Protein AF-A0A9P7VGE6-F1 (afdb_monomer_lite)

Foldseek 3Di:
DPDDQQKDKDFKKKKFFDDPPPDDDPVPDDGPQIWIDDRNDTGHDPPRDDPPVVPVVDPHDPPDCVVPPGDMDIDGPDMDMDGPVVVDPDDDDDDPD

pLDDT: mean 78.65, std 12.5, range [45.56, 94.12]

Structure (mmCIF, N/CA/C/O backbone):
data_AF-A0A9P7VGE6-F1
#
_entry.id   AF-A0A9P7VGE6-F1
#
loop_
_atom_site.group_PDB
_atom_site.id
_atom_site.type_symbol
_atom_site.label_atom_id
_atom_site.label_alt_id
_atom_site.label_comp_id
_atom_site.label_asym_id
_atom_site.label_entity_id
_atom_site.label_seq_id
_atom_site.pdbx_PDB_ins_code
_atom_site.Cartn_x
_atom_site.Cartn_y
_atom_site.Cartn_z
_atom_site.occupancy
_atom_site.B_iso_or_equiv
_atom_site.auth_seq_id
_atom_site.auth_comp_id
_atom_site.auth_asym_id
_atom_site.auth_atom_id
_atom_site.pdbx_PDB_model_num
ATOM 1 N N . MET A 1 1 ? 29.749 -7.670 -24.399 1.00 45.56 1 MET A N 1
ATOM 2 C CA . MET A 1 1 ? 28.791 -6.717 -23.806 1.00 45.56 1 MET A CA 1
ATOM 3 C C . MET A 1 1 ? 28.281 -7.379 -22.546 1.00 45.56 1 MET A C 1
ATOM 5 O O . MET A 1 1 ? 27.705 -8.448 -22.657 1.00 45.56 1 MET A O 1
ATOM 9 N N . THR A 1 2 ? 28.615 -6.857 -21.370 1.00 50.88 2 THR A N 1
ATOM 10 C CA . THR A 1 2 ? 27.982 -7.300 -20.126 1.00 50.88 2 THR A CA 1
ATOM 11 C C . THR A 1 2 ? 26.542 -6.806 -20.164 1.00 50.88 2 THR A C 1
ATOM 13 O O . THR A 1 2 ? 26.328 -5.592 -20.223 1.00 50.88 2 THR A O 1
ATOM 16 N N . ASP A 1 3 ? 25.580 -7.727 -20.228 1.00 63.06 3 ASP A N 1
ATOM 17 C CA . ASP A 1 3 ? 24.186 -7.393 -19.938 1.00 63.06 3 ASP A CA 1
ATOM 18 C C . ASP A 1 3 ? 24.159 -6.772 -18.542 1.00 63.06 3 ASP A C 1
ATOM 20 O O . ASP A 1 3 ? 24.698 -7.345 -17.591 1.00 63.06 3 ASP A O 1
ATOM 24 N N . LEU A 1 4 ? 23.625 -5.553 -18.438 1.00 74.19 4 LEU A N 1
ATOM 25 C CA . LEU A 1 4 ? 23.322 -4.987 -17.131 1.00 74.19 4 LEU A CA 1
ATOM 26 C C . LEU A 1 4 ? 22.273 -5.902 -16.498 1.00 74.19 4 LEU A C 1
ATOM 28 O O . LEU A 1 4 ? 21.297 -6.246 -17.164 1.00 74.19 4 LEU A O 1
ATOM 32 N N . A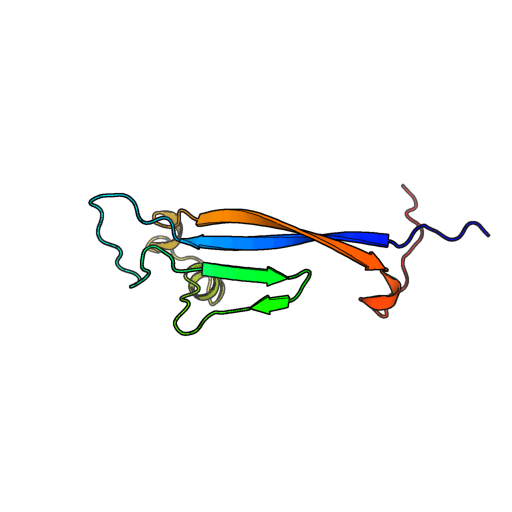SP A 1 5 ? 22.459 -6.277 -15.233 1.00 84.25 5 ASP A N 1
ATOM 33 C CA . ASP A 1 5 ? 21.347 -6.830 -14.468 1.00 84.25 5 ASP A CA 1
ATOM 34 C C . ASP A 1 5 ? 20.298 -5.719 -14.333 1.00 84.25 5 ASP A C 1
ATOM 36 O O . ASP A 1 5 ? 20.483 -4.748 -13.604 1.00 84.25 5 ASP A O 1
ATOM 40 N N . ASP A 1 6 ? 19.242 -5.826 -15.132 1.00 90.31 6 ASP A N 1
ATOM 41 C CA . ASP A 1 6 ? 18.124 -4.891 -15.220 1.00 90.31 6 ASP A CA 1
ATOM 42 C C . ASP A 1 6 ? 16.995 -5.278 -14.258 1.00 90.31 6 ASP A C 1
ATOM 44 O O . ASP A 1 6 ? 15.861 -4.809 -14.400 1.00 90.31 6 ASP A O 1
ATOM 48 N N . THR A 1 7 ? 17.275 -6.179 -13.313 1.00 92.62 7 THR A N 1
ATOM 49 C CA . THR A 1 7 ? 16.277 -6.655 -12.370 1.00 92.62 7 THR A CA 1
ATOM 50 C C . THR A 1 7 ? 16.219 -5.803 -11.110 1.00 92.62 7 THR A C 1
ATOM 52 O O . THR A 1 7 ? 17.227 -5.308 -10.611 1.00 92.62 7 THR A O 1
ATOM 55 N N . PHE A 1 8 ? 15.013 -5.641 -10.573 1.00 91.12 8 PHE A N 1
ATOM 56 C CA . PHE A 1 8 ? 14.767 -4.948 -9.311 1.00 91.12 8 PHE A CA 1
ATOM 57 C C . PHE A 1 8 ? 13.638 -5.631 -8.543 1.00 91.12 8 PHE A C 1
ATOM 59 O O . PHE A 1 8 ? 12.913 -6.466 -9.086 1.00 91.12 8 PHE A O 1
ATOM 66 N N . GLU A 1 9 ? 13.494 -5.294 -7.265 1.00 92.00 9 GLU A N 1
ATOM 67 C CA . GLU A 1 9 ? 12.491 -5.898 -6.394 1.00 92.00 9 GLU A CA 1
ATOM 68 C C . GLU A 1 9 ? 11.534 -4.850 -5.836 1.00 92.00 9 GLU A C 1
ATOM 70 O O . GLU A 1 9 ? 11.945 -3.761 -5.434 1.00 92.00 9 GLU A O 1
ATOM 75 N N . LEU A 1 10 ? 10.254 -5.210 -5.770 1.00 90.25 10 LEU A N 1
ATOM 76 C CA . LEU A 1 10 ? 9.244 -4.475 -5.019 1.00 90.25 10 LEU A CA 1
ATOM 77 C C . LEU A 1 10 ? 8.679 -5.378 -3.925 1.00 90.25 10 LEU A C 1
ATOM 79 O O . LEU A 1 10 ? 8.524 -6.588 -4.109 1.00 90.25 10 LEU A O 1
ATOM 83 N N . TYR A 1 11 ? 8.353 -4.779 -2.784 1.00 88.88 11 TYR A N 1
ATOM 84 C CA . TYR A 1 11 ? 7.624 -5.476 -1.735 1.00 88.88 11 TYR A CA 1
ATOM 85 C C . TYR A 1 11 ? 6.131 -5.453 -2.024 1.00 88.88 11 TYR A C 1
ATOM 87 O O . TYR A 1 11 ? 5.575 -4.401 -2.340 1.00 88.88 11 TYR A O 1
ATOM 95 N N . ASP A 1 12 ? 5.482 -6.587 -1.792 1.00 91.44 12 ASP A N 1
ATOM 96 C CA . ASP A 1 12 ? 4.044 -6.595 -1.581 1.00 91.44 12 ASP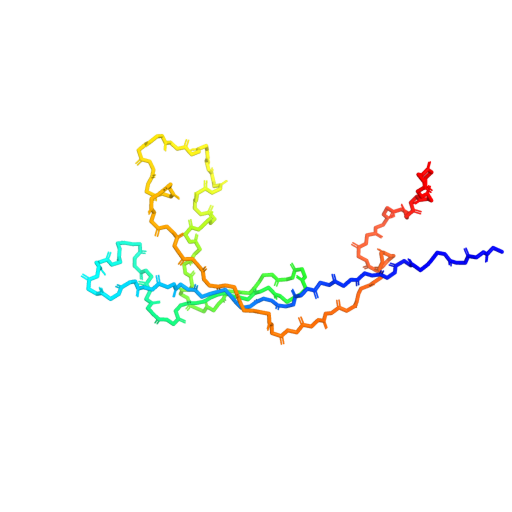 A CA 1
ATOM 97 C C . ASP A 1 12 ? 3.769 -6.052 -0.178 1.00 91.44 12 ASP A C 1
ATOM 99 O O . ASP A 1 12 ? 4.397 -6.470 0.803 1.00 91.44 12 ASP A O 1
ATOM 103 N N . LEU A 1 13 ? 2.855 -5.091 -0.086 1.00 90.38 13 LEU A N 1
ATOM 104 C CA . LEU A 1 13 ? 2.502 -4.415 1.152 1.00 90.38 13 LEU A CA 1
ATOM 105 C C . LEU A 1 13 ? 1.032 -4.643 1.464 1.00 90.38 13 LEU A C 1
ATOM 107 O O . LEU A 1 13 ? 0.165 -4.413 0.628 1.00 90.38 13 LEU A O 1
ATOM 111 N N . ARG A 1 14 ? 0.745 -5.007 2.707 1.00 89.88 14 ARG A N 1
ATOM 112 C CA . ARG A 1 14 ? -0.574 -4.858 3.311 1.00 89.88 14 ARG A CA 1
ATOM 113 C C . ARG A 1 14 ? -0.527 -3.654 4.239 1.00 89.88 14 ARG A C 1
ATOM 115 O O . ARG A 1 14 ? 0.321 -3.591 5.130 1.00 89.88 14 ARG A O 1
ATOM 122 N N . ILE A 1 15 ? -1.406 -2.692 3.994 1.00 86.81 15 ILE A N 1
ATOM 123 C CA . ILE A 1 15 ? -1.461 -1.435 4.736 1.00 86.81 15 ILE A CA 1
ATOM 124 C C . ILE A 1 15 ? -2.765 -1.423 5.511 1.00 86.81 15 ILE A C 1
ATOM 126 O O . ILE A 1 15 ? -3.833 -1.490 4.909 1.00 86.81 15 ILE A O 1
ATOM 130 N N . GLU A 1 16 ? -2.661 -1.375 6.833 1.00 86.25 16 GLU A N 1
ATOM 131 C CA . GLU A 1 16 ? -3.794 -1.471 7.754 1.00 86.25 16 GLU A CA 1
ATOM 132 C C . GLU A 1 16 ? -3.996 -0.148 8.486 1.00 86.25 16 GLU A C 1
ATOM 134 O O . GLU A 1 16 ? -3.027 0.533 8.852 1.00 86.25 16 GLU A O 1
ATOM 139 N N . VAL A 1 17 ? -5.260 0.192 8.725 1.00 80.69 17 VAL A N 1
ATOM 140 C CA . VAL A 1 17 ? -5.616 1.295 9.616 1.00 80.69 17 VAL A CA 1
ATOM 141 C C . VAL A 1 17 ? -5.359 0.858 11.056 1.00 80.69 17 VAL A C 1
ATOM 143 O O . VAL A 1 17 ? -5.839 -0.190 11.487 1.00 80.69 17 VAL A O 1
ATOM 146 N N . ILE A 1 18 ? -4.610 1.665 11.809 1.00 81.38 18 ILE A N 1
ATOM 147 C CA . ILE A 1 18 ? -4.510 1.503 13.260 1.00 81.38 18 ILE A CA 1
ATOM 148 C C . ILE A 1 18 ? -5.569 2.400 13.894 1.00 81.38 18 ILE A C 1
ATOM 150 O O . ILE A 1 18 ? -5.531 3.615 13.724 1.00 81.38 18 ILE A O 1
ATOM 154 N N . CYS A 1 19 ? -6.494 1.801 14.641 1.00 81.06 19 CYS A N 1
ATOM 155 C CA . CYS A 1 19 ? -7.468 2.528 15.449 1.00 81.06 19 CYS A CA 1
ATOM 156 C C . CYS A 1 19 ? -6.968 2.585 16.903 1.00 81.06 19 CYS A C 1
ATOM 158 O O . CYS A 1 19 ? -6.920 1.536 17.552 1.00 81.06 19 CYS A O 1
ATOM 160 N N . PRO A 1 20 ? -6.566 3.757 17.431 1.00 80.31 20 PRO A N 1
ATOM 161 C CA . PRO A 1 20 ? -6.138 3.870 18.820 1.00 80.31 20 PRO A CA 1
ATOM 162 C C . PRO A 1 20 ? -7.275 3.478 19.782 1.00 80.31 20 PRO A C 1
ATOM 164 O O . PRO A 1 20 ? -8.415 3.918 19.596 1.00 80.31 20 PRO A O 1
ATOM 167 N N . PRO A 1 21 ? -7.009 2.661 20.818 1.00 80.25 21 PRO A N 1
ATOM 168 C CA . PRO A 1 21 ? -8.037 2.272 21.776 1.00 80.25 21 PRO A CA 1
ATOM 169 C C . PRO A 1 21 ? -8.647 3.485 22.487 1.00 80.25 21 PRO A C 1
ATOM 171 O O . PRO A 1 21 ? -7.934 4.281 23.090 1.00 80.25 21 PRO A O 1
ATOM 174 N N . GLY A 1 22 ? -9.977 3.589 22.472 1.00 81.12 22 GLY A N 1
ATOM 175 C CA . GLY A 1 22 ? -10.710 4.643 23.181 1.00 81.12 22 GLY A CA 1
ATOM 176 C C . GLY A 1 22 ? -10.816 5.981 22.443 1.00 81.12 22 GLY A C 1
ATOM 177 O O . GLY A 1 22 ? -11.464 6.887 22.965 1.00 81.12 22 GLY A O 1
ATOM 178 N N . GLU A 1 23 ? -10.256 6.105 21.236 1.00 80.19 23 GLU A N 1
ATOM 179 C CA . GLU A 1 23 ? -10.378 7.311 20.411 1.00 80.19 23 GLU A CA 1
ATOM 180 C C . GLU A 1 23 ? -11.432 7.139 19.301 1.00 80.19 23 GLU A C 1
ATOM 182 O O . GLU A 1 23 ? -11.519 6.075 18.678 1.00 80.19 23 GLU A O 1
ATOM 187 N N . PRO A 1 24 ? -12.269 8.161 19.033 1.00 74.69 24 PRO A N 1
ATOM 188 C CA . PRO A 1 24 ? -13.265 8.087 17.971 1.00 74.69 24 PRO A CA 1
ATOM 189 C C . PRO A 1 24 ? -12.610 8.165 16.584 1.00 74.69 24 PRO A C 1
ATOM 191 O O . PRO A 1 24 ? -11.899 9.118 16.275 1.00 74.69 24 PRO A O 1
ATOM 194 N N . ILE A 1 25 ? -12.920 7.210 15.702 1.00 78.12 25 ILE A N 1
ATOM 195 C CA . ILE A 1 25 ? -12.469 7.241 14.303 1.00 78.12 25 ILE A CA 1
ATOM 196 C C . ILE A 1 25 ? -13.471 8.020 13.447 1.00 78.12 25 ILE A C 1
ATOM 198 O O . ILE A 1 25 ? -14.536 7.518 13.086 1.00 78.12 25 ILE A O 1
ATOM 202 N N . LEU A 1 26 ? -13.130 9.267 13.116 1.00 75.69 26 LEU A N 1
ATOM 203 C CA . LEU A 1 26 ? -14.041 10.200 12.439 1.00 75.69 26 LEU A CA 1
ATOM 204 C C . LEU A 1 26 ? -14.143 9.985 10.926 1.00 75.69 26 LEU A C 1
ATOM 206 O O . LEU A 1 26 ? -15.169 10.299 10.327 1.00 75.69 26 LEU A O 1
ATOM 210 N N . CYS A 1 27 ? -13.109 9.421 10.299 1.00 71.62 27 CYS A N 1
ATOM 211 C CA . CYS A 1 27 ? -13.117 9.133 8.864 1.00 71.62 27 CYS A CA 1
ATOM 212 C C . CYS A 1 27 ? -14.004 7.928 8.497 1.00 71.62 27 CYS A C 1
ATOM 214 O O . CYS A 1 27 ? -14.181 7.645 7.319 1.00 71.62 27 CYS A O 1
ATOM 216 N N . GLY A 1 28 ? -14.580 7.227 9.482 1.00 74.62 28 GLY A N 1
ATOM 217 C CA . GLY A 1 28 ? -15.405 6.037 9.266 1.00 74.62 28 GLY A CA 1
ATOM 218 C C . GLY A 1 28 ? -14.605 4.756 9.020 1.00 74.62 28 GLY A C 1
ATOM 219 O O . GLY A 1 28 ? -15.216 3.706 8.815 1.00 74.62 28 GLY A O 1
ATOM 220 N N . ALA A 1 29 ? -13.270 4.836 9.066 1.00 78.25 29 ALA A N 1
ATOM 221 C CA . ALA A 1 29 ? -12.408 3.665 9.057 1.00 78.25 29 ALA A CA 1
ATOM 222 C C . ALA A 1 29 ? -12.647 2.804 10.303 1.00 78.25 29 ALA A C 1
ATOM 224 O O . ALA A 1 29 ? -12.991 3.297 11.380 1.00 78.25 29 ALA A O 1
ATOM 225 N N . LYS A 1 30 ? -12.474 1.500 10.140 1.00 79.38 30 LYS A N 1
ATOM 226 C CA . LYS A 1 30 ? -12.688 0.501 11.181 1.00 79.38 30 LYS A CA 1
ATOM 227 C C . LYS A 1 30 ? -11.431 -0.325 11.364 1.00 79.38 30 LYS A C 1
ATOM 229 O O . LYS A 1 30 ? -10.637 -0.498 10.440 1.00 79.38 30 LYS A O 1
ATOM 234 N N . GLU A 1 31 ? -11.273 -0.871 12.562 1.00 81.81 31 GLU A N 1
ATOM 235 C CA . GLU A 1 31 ? -10.224 -1.850 12.806 1.00 81.81 31 GLU A CA 1
ATOM 236 C C . GLU A 1 31 ? -10.376 -3.021 11.826 1.00 81.81 31 GLU A C 1
ATOM 238 O O . GLU A 1 31 ? -11.474 -3.541 11.614 1.00 81.81 31 GLU A O 1
ATOM 243 N N . GLY A 1 32 ? -9.266 -3.400 11.199 1.00 80.25 32 GLY A N 1
ATOM 244 C CA . GLY A 1 32 ? -9.244 -4.413 10.151 1.00 80.25 32 GLY A CA 1
ATOM 245 C C . GLY A 1 32 ? -9.402 -3.871 8.730 1.00 80.25 32 GLY A C 1
ATOM 246 O O . GLY A 1 32 ? -9.131 -4.633 7.803 1.00 80.25 32 GLY A O 1
ATOM 247 N N . ASP A 1 33 ? -9.753 -2.594 8.527 1.00 85.00 33 ASP A N 1
ATOM 248 C CA . ASP A 1 33 ? -9.701 -1.973 7.200 1.00 85.00 33 ASP A CA 1
ATOM 249 C C . ASP A 1 33 ? -8.264 -1.970 6.670 1.00 85.00 33 ASP A C 1
ATOM 251 O O . ASP A 1 33 ? -7.299 -1.660 7.381 1.00 85.00 33 ASP A O 1
ATOM 255 N N . TYR A 1 34 ? -8.116 -2.323 5.394 1.00 86.94 34 TYR A N 1
ATOM 256 C CA . TYR A 1 34 ? -6.813 -2.431 4.759 1.00 86.94 34 TYR A CA 1
ATOM 257 C C . TYR A 1 34 ? -6.870 -2.165 3.259 1.00 86.94 34 TYR A C 1
ATOM 259 O O . TYR A 1 34 ? -7.927 -2.175 2.635 1.00 86.94 34 TYR A O 1
ATOM 267 N N . LEU A 1 35 ? -5.693 -2.007 2.671 1.00 89.00 35 LEU A N 1
ATOM 268 C CA . LEU A 1 35 ? -5.453 -2.111 1.236 1.00 89.00 35 LEU A CA 1
ATOM 269 C C . LEU A 1 35 ? -4.185 -2.929 0.991 1.00 89.00 35 LEU A C 1
ATOM 271 O O . LEU A 1 35 ? -3.377 -3.115 1.910 1.00 89.00 35 LEU A O 1
ATOM 275 N N . THR A 1 36 ? -4.001 -3.421 -0.234 1.00 90.69 36 THR A N 1
ATOM 276 C CA . THR A 1 36 ? -2.754 -4.087 -0.624 1.00 90.69 36 THR A CA 1
ATOM 277 C C . THR A 1 36 ? -2.102 -3.423 -1.828 1.00 90.69 36 THR A C 1
ATOM 279 O O . THR A 1 36 ? -2.776 -2.932 -2.733 1.00 90.69 36 THR A O 1
ATOM 282 N N . LEU A 1 37 ? -0.773 -3.405 -1.819 1.00 90.44 37 LEU A N 1
ATOM 283 C CA . LEU A 1 37 ? 0.070 -3.166 -2.982 1.00 90.44 37 LEU A CA 1
ATOM 284 C C . LEU A 1 37 ? 0.728 -4.495 -3.336 1.00 90.44 37 LEU A C 1
ATOM 286 O O . LEU A 1 37 ? 1.419 -5.076 -2.505 1.00 90.44 37 LEU A O 1
ATOM 290 N N . GLU A 1 38 ? 0.476 -4.993 -4.538 1.00 91.94 38 GLU A N 1
ATOM 291 C CA . GLU A 1 38 ? 1.080 -6.213 -5.071 1.00 91.94 38 GLU A CA 1
ATOM 292 C C . GLU A 1 38 ? 2.005 -5.829 -6.223 1.00 91.94 38 GLU A C 1
ATOM 294 O O . GLU A 1 38 ? 1.554 -5.594 -7.347 1.00 91.94 38 GLU A O 1
ATOM 299 N N . GLY A 1 39 ? 3.297 -5.693 -5.934 1.00 89.75 39 GLY A N 1
ATOM 300 C CA . GLY A 1 39 ? 4.230 -4.982 -6.796 1.00 89.75 39 GLY A CA 1
ATOM 301 C C . GLY A 1 39 ? 3.763 -3.544 -7.020 1.00 89.75 39 GLY A C 1
ATOM 302 O O . GLY A 1 39 ? 3.740 -2.740 -6.092 1.00 89.75 39 GLY A O 1
ATOM 303 N N . GLU A 1 40 ? 3.364 -3.231 -8.251 1.00 86.62 40 GLU A N 1
ATOM 304 C CA . GLU A 1 40 ? 2.851 -1.911 -8.646 1.00 86.62 40 GLU A CA 1
ATOM 305 C C . GLU A 1 40 ? 1.318 -1.781 -8.578 1.00 86.62 40 GLU A C 1
ATOM 307 O O . GLU A 1 40 ? 0.772 -0.693 -8.762 1.00 86.62 40 GLU A O 1
ATOM 312 N N . LEU A 1 41 ? 0.598 -2.876 -8.314 1.00 89.06 41 LEU A N 1
ATOM 313 C CA . LEU A 1 41 ? -0.861 -2.895 -8.375 1.00 89.06 41 LEU A CA 1
ATOM 314 C C . LEU A 1 41 ? -1.492 -2.572 -7.020 1.00 89.06 41 LEU A C 1
ATOM 316 O O . LEU A 1 41 ? -1.325 -3.313 -6.052 1.00 89.06 41 LEU A O 1
ATOM 320 N N . LEU A 1 42 ? -2.298 -1.511 -6.977 1.00 89.31 42 LEU A N 1
ATOM 321 C CA . LEU A 1 42 ? -3.159 -1.189 -5.838 1.00 89.31 42 LEU A CA 1
ATOM 322 C C . LEU A 1 42 ? -4.448 -2.017 -5.881 1.00 89.31 42 LEU A C 1
ATOM 324 O O . LEU A 1 42 ? -5.197 -1.957 -6.858 1.00 89.31 42 LEU A O 1
ATOM 328 N N . ARG A 1 43 ? -4.749 -2.738 -4.796 1.00 88.06 43 ARG A N 1
ATOM 329 C CA . ARG A 1 43 ? -6.036 -3.415 -4.599 1.00 88.06 43 ARG A CA 1
ATOM 330 C C . ARG A 1 43 ? -6.766 -2.875 -3.383 1.00 88.06 43 ARG A C 1
ATOM 332 O O . ARG A 1 43 ? -6.211 -2.780 -2.287 1.00 88.06 43 ARG A O 1
ATOM 339 N N . LEU A 1 44 ? -8.044 -2.578 -3.592 1.00 86.31 44 LEU A N 1
ATOM 340 C CA . LEU A 1 44 ? -8.953 -2.097 -2.561 1.00 86.31 44 LEU A CA 1
ATOM 341 C C . LEU A 1 44 ? -9.964 -3.198 -2.243 1.00 86.31 44 LEU A C 1
ATOM 343 O O . LEU A 1 44 ? -10.691 -3.613 -3.151 1.00 86.31 44 LEU A O 1
ATOM 347 N N . PRO A 1 45 ? -10.035 -3.693 -0.997 1.00 81.56 45 PRO A N 1
ATOM 348 C CA . PRO A 1 45 ? -11.164 -4.512 -0.600 1.00 81.56 45 PRO A CA 1
ATOM 349 C C . PRO A 1 45 ? -12.457 -3.673 -0.622 1.00 81.56 45 PRO A C 1
ATOM 351 O O . PRO A 1 45 ? -12.408 -2.438 -0.565 1.00 81.56 45 PRO A O 1
ATOM 354 N N . PRO A 1 46 ? -13.632 -4.317 -0.717 1.00 79.62 46 PRO A N 1
ATOM 355 C CA . PRO A 1 46 ? -14.906 -3.611 -0.678 1.00 79.62 46 PRO A CA 1
ATOM 356 C C . PRO A 1 46 ? -15.017 -2.719 0.563 1.00 79.62 46 PRO A C 1
ATOM 358 O O . PRO A 1 46 ? -14.814 -3.182 1.681 1.00 79.62 46 PRO A O 1
ATOM 361 N N . GLY A 1 47 ? -15.348 -1.443 0.359 1.00 68.12 47 GLY A N 1
ATOM 362 C CA . GLY A 1 47 ? -15.502 -0.476 1.449 1.00 68.12 47 GLY A CA 1
ATOM 363 C C . GLY A 1 47 ? -14.196 0.107 1.998 1.00 68.12 47 GLY A C 1
ATOM 364 O O . GLY A 1 47 ? -14.264 0.898 2.933 1.00 68.12 47 GLY A O 1
ATOM 365 N N . ALA A 1 48 ? -13.033 -0.220 1.421 1.00 70.38 48 ALA A N 1
ATOM 366 C CA 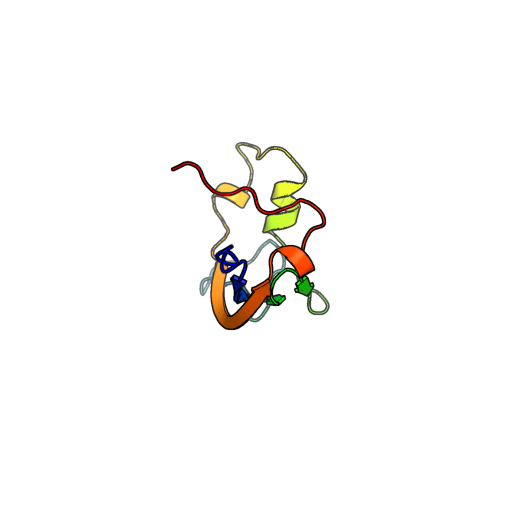. ALA A 1 48 ? -11.768 0.376 1.834 1.00 70.38 48 ALA A CA 1
ATOM 367 C C . ALA A 1 48 ? -11.764 1.889 1.606 1.00 70.38 48 ALA A C 1
ATOM 369 O O . ALA A 1 48 ? -11.892 2.372 0.476 1.00 70.38 48 ALA A O 1
ATOM 370 N N . LEU A 1 49 ? -11.567 2.638 2.686 1.00 62.94 49 LEU A N 1
ATOM 371 C CA . LEU A 1 49 ? -11.337 4.069 2.623 1.00 62.94 49 LEU A CA 1
ATOM 372 C C . LEU A 1 49 ? -9.838 4.325 2.455 1.00 62.94 49 LEU A C 1
ATOM 374 O O . LEU A 1 49 ? -9.027 3.793 3.209 1.00 62.94 49 LEU A O 1
ATOM 378 N N . LEU A 1 50 ? -9.461 5.170 1.494 1.00 65.25 50 LEU A N 1
ATOM 379 C CA . LEU A 1 50 ? -8.092 5.674 1.359 1.00 65.25 50 LEU A CA 1
ATOM 380 C C . LEU A 1 50 ? -8.009 7.100 1.912 1.00 65.25 50 LEU A C 1
ATOM 382 O O . LEU A 1 50 ? -8.060 8.058 1.134 1.00 65.25 50 LEU A O 1
ATOM 386 N N . PRO A 1 51 ? -7.859 7.272 3.242 1.00 59.59 51 PRO A N 1
ATOM 387 C CA . PRO A 1 51 ? -7.740 8.599 3.838 1.00 59.59 51 PRO A CA 1
ATOM 388 C C . PRO A 1 51 ? -6.576 9.396 3.223 1.00 59.59 51 PRO A C 1
ATOM 390 O O . PRO A 1 51 ? -6.709 10.587 2.955 1.00 59.59 51 PRO A O 1
ATOM 393 N N . LEU A 1 52 ? -5.472 8.728 2.861 1.00 57.06 52 LEU A N 1
ATOM 394 C CA . LEU A 1 52 ? -4.325 9.380 2.220 1.00 57.06 52 LEU A CA 1
ATOM 395 C C . LEU A 1 52 ? -4.581 9.852 0.777 1.00 57.06 52 LEU A C 1
ATOM 397 O O . LEU A 1 52 ? -3.971 10.839 0.368 1.00 57.06 52 LEU A O 1
ATOM 401 N N . LEU A 1 53 ? -5.455 9.204 -0.009 1.00 59.66 53 LEU A N 1
ATOM 402 C CA . LEU A 1 53 ? -5.730 9.684 -1.376 1.00 59.66 53 LEU A CA 1
ATOM 403 C C . LEU A 1 53 ? -6.579 10.945 -1.363 1.00 59.66 53 LEU A C 1
ATOM 405 O O . LEU A 1 53 ? -6.309 11.845 -2.152 1.00 59.66 53 LEU A O 1
ATOM 409 N N . ALA A 1 54 ? -7.544 11.044 -0.446 1.00 61.47 54 ALA A N 1
ATOM 410 C CA . ALA A 1 54 ? -8.332 12.262 -0.274 1.00 61.47 54 ALA A CA 1
ATOM 411 C C . ALA A 1 54 ? -7.424 13.476 0.006 1.00 61.47 54 ALA A C 1
ATOM 413 O O . ALA A 1 54 ? -7.610 14.544 -0.575 1.00 61.47 54 ALA A O 1
ATOM 414 N N . ALA A 1 55 ? -6.367 13.292 0.802 1.00 58.19 55 ALA A N 1
ATOM 415 C CA . ALA A 1 55 ? -5.368 14.330 1.056 1.00 58.19 55 ALA A CA 1
ATOM 416 C C . ALA A 1 55 ? -4.542 14.722 -0.171 1.00 58.19 55 ALA A C 1
ATOM 418 O O . ALA A 1 55 ? -4.093 15.859 -0.269 1.00 58.19 55 ALA A O 1
ATOM 419 N N . LYS A 1 56 ? -4.326 13.793 -1.109 1.00 56.16 56 LYS A N 1
ATOM 420 C CA . LYS A 1 56 ? -3.563 14.034 -2.343 1.00 56.16 56 LYS A CA 1
ATOM 421 C C . LYS A 1 56 ? -4.397 14.651 -3.468 1.00 56.16 56 LYS A C 1
ATOM 423 O O . LYS A 1 56 ? -3.823 15.045 -4.477 1.00 56.16 56 LYS A O 1
ATOM 428 N N . GLN A 1 57 ? -5.714 14.790 -3.300 1.00 62.34 57 GLN A N 1
ATOM 429 C CA . GLN A 1 57 ? -6.581 15.467 -4.275 1.00 62.34 57 GLN A CA 1
ATOM 430 C C . GLN A 1 57 ? -6.434 16.996 -4.261 1.00 62.34 57 GLN A C 1
ATOM 432 O O . GLN A 1 57 ? -6.896 17.661 -5.186 1.00 62.34 57 GLN A O 1
ATOM 437 N N . ARG A 1 58 ? -5.804 17.571 -3.228 1.00 69.75 58 ARG A N 1
ATOM 438 C CA . ARG A 1 58 ? -5.603 19.018 -3.099 1.00 69.75 58 ARG A CA 1
ATOM 439 C C . ARG A 1 58 ? -4.318 19.357 -2.348 1.00 69.75 58 ARG A C 1
ATOM 441 O O . ARG A 1 58 ? -3.678 18.497 -1.757 1.00 69.75 58 ARG A O 1
ATOM 448 N N . ILE A 1 59 ? -3.971 20.641 -2.341 1.00 75.50 59 ILE A N 1
ATOM 449 C CA . ILE A 1 59 ? -2.951 21.184 -1.439 1.00 75.50 59 ILE A CA 1
ATOM 450 C C . ILE A 1 59 ? -3.423 20.983 0.011 1.00 75.50 59 ILE A C 1
ATOM 452 O O . ILE A 1 59 ? -4.588 21.246 0.341 1.00 75.50 59 ILE A O 1
ATOM 456 N N . THR A 1 60 ? -2.522 20.500 0.870 1.00 63.28 60 THR A N 1
ATOM 457 C CA . THR A 1 60 ? -2.773 20.333 2.306 1.00 63.28 60 THR A CA 1
ATOM 458 C C . THR A 1 60 ? -3.047 21.696 2.939 1.00 63.28 60 THR A C 1
ATOM 460 O O . THR A 1 60 ? -2.255 22.627 2.799 1.00 63.28 60 THR A O 1
ATOM 463 N N . HIS A 1 61 ? -4.186 21.824 3.614 1.00 77.69 61 HIS A N 1
ATOM 464 C CA . HIS A 1 61 ? -4.602 23.065 4.263 1.00 77.69 61 HIS A CA 1
ATOM 465 C C . HIS A 1 61 ? -4.098 23.086 5.722 1.00 77.69 61 HIS A C 1
ATOM 467 O O . HIS A 1 61 ? -4.033 22.029 6.341 1.00 77.69 61 HIS A O 1
ATOM 473 N N . PRO A 1 62 ? -3.783 24.245 6.330 1.00 77.88 62 PRO A N 1
ATOM 474 C CA . PRO A 1 62 ? -3.347 24.297 7.734 1.00 77.88 62 PRO A CA 1
ATOM 475 C C . PRO A 1 62 ? -4.349 23.711 8.744 1.00 77.88 62 PRO A C 1
ATOM 477 O O . PRO A 1 62 ? -3.957 23.240 9.802 1.00 77.88 62 PRO A O 1
ATOM 480 N N . ASN A 1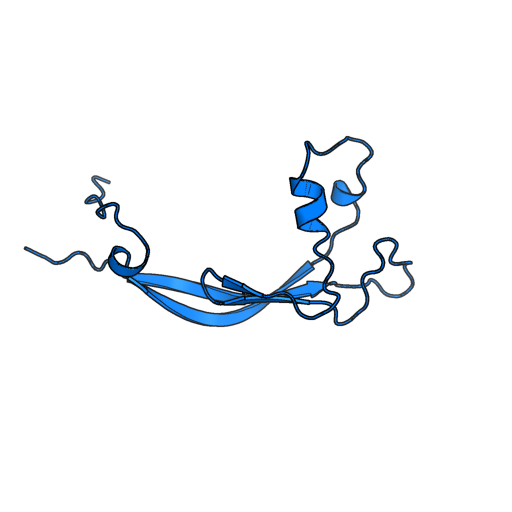 63 ? -5.638 23.709 8.397 1.00 79.31 63 ASN A N 1
ATOM 481 C CA . ASN A 1 63 ? -6.721 23.144 9.220 1.00 79.31 63 ASN A CA 1
ATOM 482 C C . ASN A 1 63 ? -7.051 21.682 8.863 1.00 79.31 63 ASN A C 1
ATOM 484 O O . ASN A 1 63 ? -8.163 21.222 9.107 1.00 79.31 63 ASN A O 1
ATOM 488 N N . ASP A 1 64 ? -6.147 20.989 8.177 1.00 74.00 64 ASP A N 1
ATOM 489 C CA . ASP A 1 64 ? -6.385 19.642 7.673 1.00 74.00 64 ASP A CA 1
ATOM 490 C C . ASP A 1 64 ? -5.997 18.584 8.709 1.00 74.00 64 ASP A C 1
ATOM 492 O O . ASP A 1 64 ? -4.841 18.509 9.133 1.00 74.00 64 ASP A O 1
ATOM 496 N N . TRP A 1 65 ? -6.956 17.724 9.052 1.00 72.62 65 TRP A N 1
ATOM 497 C CA . TRP A 1 65 ? -6.792 16.591 9.972 1.00 72.62 65 TRP A CA 1
ATOM 498 C C . TRP A 1 65 ? -5.723 15.596 9.492 1.00 72.62 65 TRP A C 1
ATOM 500 O O . TRP A 1 65 ? -5.120 14.869 10.275 1.00 72.62 65 TRP A O 1
ATOM 510 N N . MET A 1 66 ? -5.410 15.611 8.193 1.00 66.19 66 MET A N 1
ATOM 511 C CA . MET A 1 66 ? -4.345 14.806 7.591 1.00 66.19 66 MET A CA 1
ATOM 512 C C . MET A 1 66 ? -2.965 15.018 8.230 1.00 66.19 66 MET A C 1
ATOM 514 O O . MET A 1 66 ? -2.112 14.140 8.121 1.00 66.19 66 MET A O 1
ATOM 518 N N . SER A 1 67 ? -2.734 16.165 8.877 1.00 64.94 67 SER A N 1
ATOM 519 C CA . SER A 1 67 ? -1.469 16.468 9.565 1.00 64.94 67 SER A CA 1
ATOM 520 C C . SER A 1 67 ? -1.428 15.948 11.008 1.00 64.94 67 SER A C 1
ATOM 522 O O . SER A 1 67 ? -0.368 15.991 11.630 1.00 64.94 67 SER A O 1
ATOM 524 N N . THR A 1 68 ? -2.561 15.485 11.545 1.00 68.12 68 THR A N 1
ATOM 525 C CA . THR A 1 68 ? -2.729 15.135 12.964 1.00 68.12 68 THR A CA 1
ATOM 526 C C . THR A 1 68 ? -3.167 13.685 13.199 1.00 68.12 68 THR A C 1
ATOM 528 O O . THR A 1 68 ? -2.806 13.127 14.229 1.00 68.12 68 THR A O 1
ATOM 531 N N . ASP A 1 69 ? -3.863 13.046 12.249 1.00 64.06 69 ASP A N 1
ATOM 532 C CA . ASP A 1 69 ? -4.715 11.882 12.572 1.00 64.06 69 ASP A CA 1
ATOM 533 C C . ASP A 1 69 ? -4.311 10.536 11.929 1.00 64.06 69 ASP A C 1
ATOM 535 O O . ASP A 1 69 ? -4.968 9.524 12.166 1.00 64.06 69 ASP A O 1
ATOM 539 N N . ALA A 1 70 ? -3.268 10.452 11.098 1.00 61.81 70 ALA A N 1
ATOM 540 C CA . ALA A 1 70 ? -2.999 9.214 10.351 1.00 61.81 70 ALA A CA 1
ATOM 541 C C . ALA A 1 70 ? -1.867 8.358 10.951 1.00 61.81 70 ALA A C 1
ATOM 543 O O . ALA A 1 70 ? -0.688 8.613 10.701 1.00 61.81 70 ALA A O 1
ATOM 544 N N . VAL A 1 71 ? -2.227 7.270 11.646 1.00 69.62 71 VAL A N 1
ATOM 545 C CA . VAL A 1 71 ? -1.311 6.162 11.976 1.00 69.62 71 VAL A CA 1
ATOM 546 C C . VAL A 1 71 ? -1.651 4.954 11.097 1.00 69.62 71 VAL A C 1
ATOM 548 O O . VAL A 1 71 ? -2.705 4.337 11.235 1.00 69.62 71 VAL A O 1
ATOM 551 N N . LEU A 1 72 ? -0.754 4.613 10.171 1.00 77.19 72 LEU A N 1
ATOM 552 C CA . LEU A 1 72 ? -0.877 3.429 9.316 1.00 77.19 72 LEU A CA 1
ATOM 553 C C . LEU A 1 72 ? 0.187 2.400 9.669 1.00 77.19 72 LEU A C 1
ATOM 555 O O . LEU A 1 72 ? 1.340 2.745 9.939 1.00 77.19 72 LEU A O 1
ATOM 559 N N . LYS A 1 73 ? -0.187 1.123 9.590 1.00 80.88 73 LYS A N 1
ATOM 560 C CA . LYS A 1 73 ? 0.752 0.010 9.706 1.00 80.88 73 LYS A CA 1
ATOM 561 C C . LYS A 1 73 ? 1.078 -0.542 8.330 1.00 80.88 73 LYS A C 1
ATOM 563 O O . LYS A 1 73 ? 0.179 -0.929 7.591 1.00 80.88 73 LYS A O 1
ATOM 568 N N . PHE A 1 74 ? 2.366 -0.648 8.024 1.00 84.81 74 PHE A N 1
ATOM 569 C CA . PHE A 1 74 ? 2.857 -1.291 6.808 1.00 84.81 74 PHE A CA 1
ATOM 570 C C . PHE A 1 74 ? 3.387 -2.682 7.150 1.00 84.81 74 PHE A C 1
ATOM 572 O O . PHE A 1 74 ? 4.301 -2.821 7.964 1.00 84.81 74 PHE A O 1
ATOM 579 N N . VAL A 1 75 ? 2.831 -3.714 6.519 1.00 88.00 75 VAL A N 1
ATOM 580 C CA . VAL A 1 75 ? 3.289 -5.101 6.642 1.00 88.00 75 VAL A CA 1
ATOM 581 C C . VAL A 1 75 ? 3.792 -5.567 5.282 1.00 88.00 75 VAL A C 1
ATOM 583 O O . VAL A 1 75 ? 3.044 -5.544 4.308 1.00 88.00 75 VAL A O 1
ATOM 586 N N . ARG A 1 76 ? 5.055 -6.001 5.206 1.00 91.50 76 ARG A N 1
ATOM 587 C CA . ARG A 1 76 ? 5.599 -6.653 4.004 1.00 91.50 76 ARG A CA 1
ATOM 588 C C . ARG A 1 76 ? 5.084 -8.087 3.953 1.00 91.50 76 ARG A C 1
ATOM 590 O O . ARG A 1 76 ? 5.319 -8.844 4.891 1.00 91.50 76 ARG A O 1
ATOM 597 N N . THR A 1 77 ? 4.387 -8.450 2.884 1.00 93.25 77 THR A N 1
ATOM 598 C CA . THR A 1 77 ? 3.766 -9.775 2.717 1.00 93.25 77 THR A CA 1
ATOM 599 C C . THR A 1 77 ? 4.481 -10.644 1.686 1.00 93.25 77 THR A C 1
ATOM 601 O O . THR A 1 77 ? 4.277 -11.855 1.672 1.00 93.25 77 THR A O 1
ATOM 604 N N . GLY A 1 78 ? 5.342 -10.056 0.853 1.00 91.62 78 GLY A N 1
ATOM 605 C CA . GLY A 1 78 ? 6.109 -10.770 -0.163 1.00 91.62 78 GLY A CA 1
ATOM 606 C C . GLY A 1 78 ? 7.131 -9.883 -0.870 1.00 91.62 78 GLY A C 1
ATOM 607 O O . GLY A 1 78 ? 7.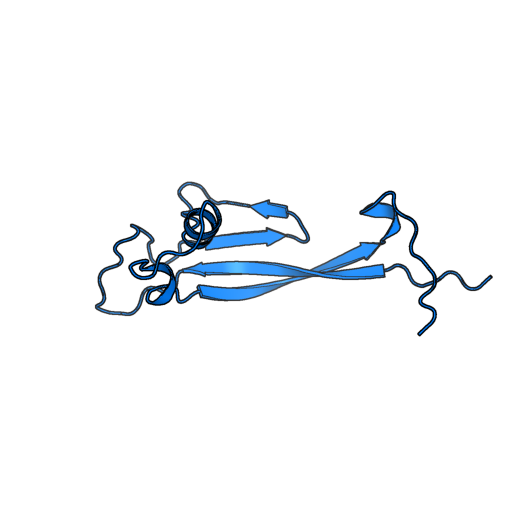178 -8.673 -0.645 1.00 91.62 78 GLY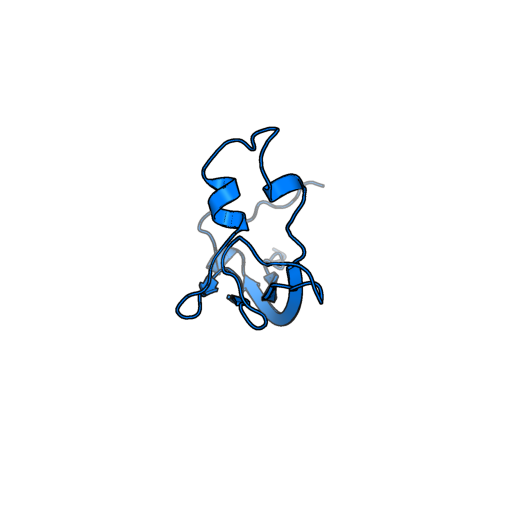 A O 1
ATOM 608 N N . VAL A 1 79 ? 7.946 -10.503 -1.723 1.00 93.06 79 VAL A N 1
ATOM 609 C CA . VAL A 1 79 ? 8.908 -9.838 -2.613 1.00 93.06 79 VAL A CA 1
ATOM 610 C C . VAL A 1 79 ? 8.626 -10.289 -4.038 1.00 93.06 79 VAL A C 1
ATOM 612 O O . VAL A 1 79 ? 8.477 -11.485 -4.291 1.00 93.06 79 VAL A O 1
ATOM 615 N N . ARG A 1 80 ? 8.565 -9.337 -4.966 1.00 91.38 80 ARG A N 1
ATOM 616 C CA . ARG A 1 80 ? 8.420 -9.591 -6.398 1.00 91.38 80 ARG A CA 1
ATOM 617 C C . ARG A 1 80 ? 9.634 -9.064 -7.128 1.00 91.38 80 ARG A C 1
ATOM 619 O O . ARG A 1 80 ? 10.011 -7.912 -6.938 1.00 91.38 80 ARG A O 1
ATOM 626 N N . LYS A 1 81 ? 10.201 -9.906 -7.986 1.00 94.12 81 LYS A N 1
ATOM 627 C CA . LYS A 1 81 ? 11.286 -9.535 -8.885 1.00 94.12 81 LYS A CA 1
ATOM 628 C C . LYS A 1 81 ? 10.706 -9.093 -10.226 1.00 94.12 81 LYS A C 1
ATOM 630 O O . LYS A 1 81 ? 9.900 -9.811 -10.812 1.00 94.12 81 LYS A O 1
ATOM 635 N N . PHE A 1 82 ? 11.142 -7.935 -10.692 1.00 92.06 82 PHE A N 1
ATOM 636 C CA . PHE A 1 82 ? 10.794 -7.336 -11.974 1.00 92.06 82 PHE A CA 1
ATOM 637 C C . PHE A 1 82 ? 12.046 -7.190 -12.832 1.00 92.06 82 PHE A C 1
ATOM 639 O O . PHE A 1 82 ? 13.167 -7.231 -12.320 1.00 92.06 82 PHE A O 1
ATOM 646 N N . ARG A 1 83 ? 11.847 -7.002 -14.136 1.00 92.06 83 ARG A N 1
ATOM 647 C CA . ARG A 1 83 ? 12.880 -6.551 -15.071 1.00 92.06 83 ARG A CA 1
ATOM 648 C C . ARG A 1 83 ? 12.463 -5.197 -15.619 1.00 92.06 83 ARG A C 1
ATOM 650 O O . ARG A 1 83 ? 11.299 -5.017 -15.968 1.00 92.06 83 ARG A O 1
ATOM 657 N N . HIS A 1 84 ? 13.403 -4.266 -15.731 1.00 91.19 84 HIS A N 1
ATOM 658 C CA . HIS A 1 84 ? 13.153 -2.923 -16.261 1.00 91.19 84 HIS A CA 1
ATOM 659 C C . HIS A 1 84 ? 12.480 -2.965 -17.638 1.00 91.19 84 HIS A C 1
ATOM 661 O O . HIS A 1 84 ? 11.488 -2.271 -17.860 1.00 91.19 84 HIS A O 1
ATOM 667 N N . ALA A 1 85 ? 12.972 -3.833 -18.527 1.00 92.06 85 ALA A N 1
ATOM 668 C CA . ALA A 1 85 ? 12.437 -3.997 -19.878 1.00 92.06 85 ALA A CA 1
ATOM 669 C C . ALA A 1 85 ? 10.980 -4.499 -19.920 1.00 92.06 85 ALA A C 1
ATOM 671 O O . ALA A 1 85 ? 10.290 -4.262 -20.909 1.00 92.06 85 ALA A O 1
ATOM 672 N N . ASP A 1 86 ? 10.505 -5.157 -18.857 1.00 92.06 86 ASP A N 1
ATOM 673 C CA . ASP A 1 86 ? 9.128 -5.658 -18.768 1.00 92.06 86 ASP A CA 1
ATOM 674 C C . ASP A 1 86 ? 8.159 -4.585 -18.239 1.00 92.06 86 ASP A C 1
ATOM 676 O O . ASP A 1 86 ? 6.953 -4.678 -18.456 1.00 92.06 86 ASP A O 1
ATOM 680 N N . THR A 1 87 ? 8.673 -3.562 -17.546 1.00 89.25 87 THR A N 1
ATOM 681 C CA . THR A 1 87 ? 7.862 -2.543 -16.853 1.00 89.25 87 THR A CA 1
ATOM 682 C C . THR A 1 87 ? 7.857 -1.178 -17.540 1.00 89.25 87 THR A C 1
ATOM 684 O O . THR A 1 87 ? 7.048 -0.317 -17.204 1.00 89.25 87 THR A O 1
ATOM 687 N N . THR A 1 88 ? 8.760 -0.932 -18.494 1.00 88.44 88 THR A N 1
ATOM 688 C CA . THR A 1 88 ? 8.819 0.340 -19.227 1.00 88.44 88 THR A CA 1
ATOM 689 C C . THR A 1 88 ? 9.443 0.189 -20.611 1.00 88.44 88 THR A C 1
ATOM 691 O O . THR A 1 88 ? 10.298 -0.658 -20.847 1.00 88.44 88 THR A O 1
ATOM 694 N N . VAL A 1 89 ? 9.037 1.066 -21.532 1.00 90.94 89 VAL A N 1
ATOM 695 C CA . VAL A 1 89 ? 9.611 1.171 -22.884 1.00 90.94 89 VAL A CA 1
ATOM 696 C C . VAL A 1 89 ? 10.859 2.057 -22.939 1.00 90.94 89 VAL A C 1
ATOM 698 O O . VAL A 1 89 ? 11.534 2.108 -23.966 1.00 90.94 89 VAL A O 1
ATOM 701 N N . VAL A 1 90 ? 11.160 2.788 -21.862 1.00 90.44 90 VAL A N 1
ATOM 702 C CA . VAL A 1 90 ? 12.344 3.654 -21.785 1.00 90.44 90 VAL A CA 1
ATOM 703 C C . VAL A 1 90 ? 13.570 2.782 -21.507 1.00 90.44 90 VAL A C 1
ATOM 705 O O . VAL A 1 90 ? 13.557 2.069 -20.508 1.00 90.44 90 VAL A O 1
ATOM 708 N N . PRO A 1 91 ? 14.634 2.818 -22.328 1.00 85.56 91 PRO A N 1
ATOM 709 C CA . PRO A 1 91 ? 15.830 2.014 -22.088 1.00 85.56 91 PRO A CA 1
ATOM 710 C C . PRO A 1 91 ? 16.513 2.364 -20.764 1.00 85.56 91 PRO A C 1
ATOM 712 O O . PRO A 1 91 ? 16.551 3.526 -20.364 1.00 85.56 91 PRO A O 1
ATOM 715 N N . LEU A 1 92 ? 17.093 1.362 -20.103 1.00 84.00 92 LEU A N 1
ATOM 716 C CA . LEU A 1 92 ? 17.932 1.589 -18.931 1.00 84.00 92 LEU A CA 1
ATOM 717 C C . LEU A 1 92 ? 19.261 2.210 -19.388 1.00 84.00 92 LEU A C 1
ATOM 719 O O . LEU A 1 92 ? 20.076 1.547 -20.035 1.00 84.00 92 LEU A O 1
ATOM 723 N N . GLU A 1 93 ? 19.473 3.492 -19.089 1.00 82.69 93 GLU A N 1
ATOM 724 C CA . GLU A 1 93 ? 20.759 4.138 -19.347 1.00 82.69 93 GLU A CA 1
ATOM 725 C C . GLU A 1 93 ? 21.841 3.519 -18.455 1.00 82.69 93 GLU A C 1
ATOM 727 O O . GLU A 1 93 ? 21.622 3.219 -17.279 1.00 82.69 93 GLU A O 1
ATOM 732 N N . LYS A 1 94 ? 23.045 3.335 -19.004 1.00 65.44 94 LYS A N 1
ATOM 733 C CA . LYS A 1 94 ? 24.199 2.973 -18.180 1.00 65.44 94 LYS A CA 1
ATOM 734 C C . LYS A 1 94 ? 24.514 4.151 -17.267 1.00 65.44 94 LYS A C 1
ATOM 736 O O . LYS A 1 94 ? 24.968 5.183 -17.750 1.00 65.44 94 LYS A O 1
ATOM 741 N N . SER A 1 95 ? 24.283 3.975 -15.968 1.00 54.47 95 SER A N 1
ATOM 742 C CA . SER A 1 95 ? 24.728 4.914 -14.938 1.00 54.47 95 SER A CA 1
ATOM 743 C C . SER A 1 95 ? 26.206 5.261 -15.157 1.00 54.47 95 SER A C 1
ATOM 745 O O . SER A 1 95 ? 27.052 4.369 -15.178 1.00 54.47 95 SER A O 1
ATOM 747 N N . ILE A 1 96 ? 26.497 6.550 -15.344 1.00 47.66 96 ILE A N 1
ATOM 748 C CA . ILE A 1 96 ? 27.853 7.121 -15.444 1.00 47.66 96 ILE A CA 1
ATOM 749 C C . ILE A 1 96 ? 28.341 7.662 -14.088 1.00 47.66 96 ILE A C 1
ATOM 751 O O . ILE A 1 96 ? 29.108 8.624 -14.043 1.00 47.66 96 ILE A O 1
ATOM 755 N N . TYR A 1 97 ? 27.862 7.067 -12.995 1.00 47.06 97 TYR A N 1
ATOM 756 C CA . TYR A 1 97 ? 28.343 7.321 -11.636 1.00 47.06 97 TYR A CA 1
ATOM 757 C C . TYR A 1 97 ? 29.275 6.202 -11.186 1.00 47.06 97 TYR A C 1
ATOM 759 O O . TYR A 1 97 ? 28.906 5.025 -11.406 1.00 47.06 97 TYR A O 1
#

Organism: NCBI:txid856835

Sequence (97 aa):
MTDLDDTFELYDLRIEVICPPGEPILCGAKEGDYLTLEGELLRLPPGALLPLLAAKQRITHPNDWMSTDAVLKFVRTGVRKFRHADTTVVPLEKSIY

Secondary structure (DSSP, 8-state):
------EEEEEEEEEEE---TT---TT---TT-EEEEETTEEE--TT---HHHHHHTSPPPTT-GGGTS--EEEEEEEEEEEEHHHH-SS-------

Radius of gyration: 18.55 Å; chains: 1; bounding box: 44×35×47 Å